Protein AF-A0A527YNV4-F1 (afdb_monomer_lite)

Sequence (70 aa):
LGLKCGPSLTPDDLLQLIDLLNPENEPGRLTLIARFGSDKVAEHLPKLVRAVQKEGRSVVWSSDPMHGNT

Structure (mmCIF, N/CA/C/O backbone):
data_AF-A0A527YNV4-F1
#
_entry.id   AF-A0A527YNV4-F1
#
loop_
_atom_site.group_PDB
_atom_site.id
_atom_site.type_symbol
_atom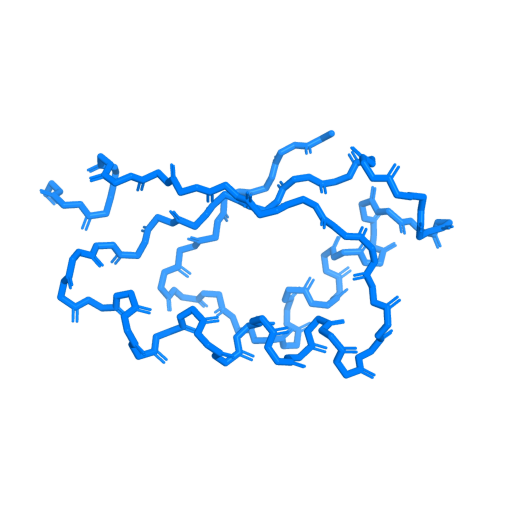_sit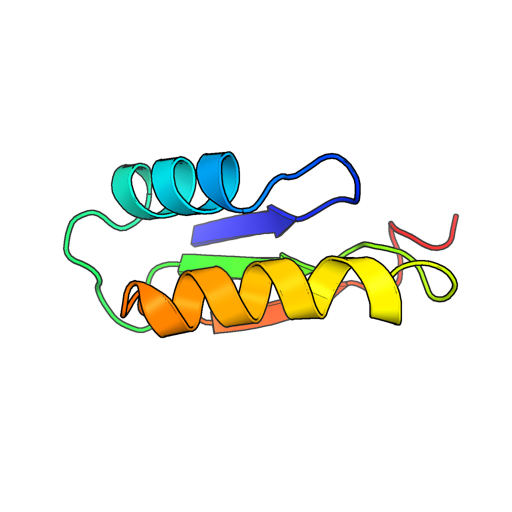e.label_atom_id
_atom_site.label_alt_id
_atom_site.label_comp_id
_atom_site.label_asym_id
_atom_site.label_entity_id
_atom_site.label_seq_id
_atom_site.pdbx_PDB_ins_code
_atom_site.Cartn_x
_atom_site.Cartn_y
_atom_site.Cartn_z
_atom_site.occupancy
_atom_site.B_iso_or_equiv
_atom_site.auth_seq_id
_atom_site.auth_comp_id
_atom_site.auth_asym_id
_atom_site.auth_atom_id
_atom_site.pdbx_PDB_model_num
ATOM 1 N N . LEU A 1 1 ? -2.699 12.808 6.964 1.00 96.38 1 LEU A N 1
ATOM 2 C CA . LEU A 1 1 ? -1.274 12.418 6.802 1.00 96.38 1 LEU A CA 1
ATOM 3 C C . LEU A 1 1 ? -1.114 11.658 5.493 1.00 96.38 1 LEU A C 1
ATOM 5 O O . LEU A 1 1 ? -2.057 10.985 5.096 1.00 96.38 1 LEU A O 1
ATOM 9 N N . GLY A 1 2 ? 0.038 11.763 4.830 1.00 97.69 2 GLY A N 1
ATOM 10 C CA . GLY A 1 2 ? 0.333 11.012 3.606 1.00 97.69 2 GLY A CA 1
ATOM 11 C C . GLY A 1 2 ? 1.570 10.135 3.781 1.00 97.69 2 GLY A C 1
ATOM 12 O O . GLY A 1 2 ? 2.601 10.638 4.220 1.00 97.69 2 GLY A O 1
ATOM 13 N N . LEU A 1 3 ? 1.475 8.853 3.424 1.00 98.25 3 LEU A N 1
ATOM 14 C CA . LEU A 1 3 ? 2.586 7.898 3.435 1.00 98.25 3 LEU A CA 1
ATOM 15 C C . LEU A 1 3 ? 2.838 7.393 2.011 1.00 98.25 3 LEU A C 1
ATOM 17 O O . LEU A 1 3 ? 1.923 6.913 1.345 1.00 98.25 3 LEU A O 1
ATOM 21 N N . LYS A 1 4 ? 4.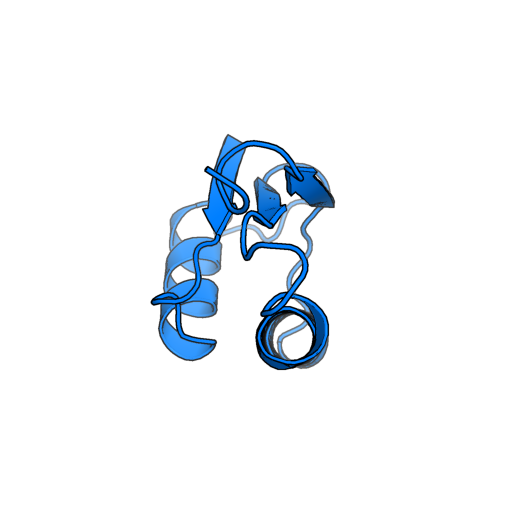080 7.496 1.532 1.00 97.81 4 LYS A N 1
ATOM 22 C CA . LYS A 1 4 ? 4.479 6.956 0.226 1.00 97.81 4 LYS A CA 1
ATOM 23 C C . LYS A 1 4 ? 4.726 5.452 0.342 1.00 97.81 4 LYS A C 1
ATOM 25 O O . LYS A 1 4 ? 5.542 5.022 1.150 1.00 97.81 4 LYS A O 1
ATOM 30 N N . CYS A 1 5 ? 4.076 4.676 -0.517 1.00 97.62 5 CYS A N 1
ATOM 31 C CA . CYS A 1 5 ? 4.219 3.226 -0.589 1.00 97.62 5 CYS A CA 1
ATOM 32 C C . CYS A 1 5 ? 5.009 2.854 -1.850 1.00 97.62 5 CYS A C 1
ATOM 34 O O . CYS A 1 5 ? 4.523 3.034 -2.970 1.00 97.62 5 CYS A O 1
ATOM 36 N N . GLY A 1 6 ? 6.244 2.386 -1.656 1.00 92.00 6 GLY A N 1
ATOM 37 C CA . GLY A 1 6 ? 7.149 1.943 -2.719 1.00 92.00 6 GLY A CA 1
ATOM 38 C C . GLY A 1 6 ? 7.339 0.419 -2.744 1.00 92.00 6 GLY A C 1
ATOM 39 O O . GLY A 1 6 ? 6.864 -0.269 -1.843 1.00 92.00 6 GLY A O 1
ATOM 40 N N . PRO A 1 7 ? 8.054 -0.120 -3.749 1.00 90.12 7 PRO A N 1
ATOM 41 C CA . PRO A 1 7 ? 8.157 -1.564 -3.999 1.00 90.12 7 PRO A CA 1
ATOM 42 C C . PRO A 1 7 ? 8.848 -2.374 -2.891 1.00 90.12 7 PRO A C 1
ATOM 44 O O . PRO A 1 7 ? 8.640 -3.580 -2.819 1.00 90.12 7 PRO A O 1
ATOM 47 N N . SER A 1 8 ? 9.633 -1.735 -2.019 1.00 92.94 8 SER A N 1
ATOM 48 C CA . SER A 1 8 ? 10.277 -2.383 -0.868 1.00 92.94 8 SER A CA 1
ATOM 49 C C . SER A 1 8 ? 9.369 -2.527 0.358 1.00 92.94 8 SER A C 1
ATOM 51 O O . SER A 1 8 ? 9.782 -3.142 1.335 1.00 92.94 8 SER A O 1
ATOM 53 N N . LEU A 1 9 ? 8.174 -1.926 0.351 1.00 96.56 9 LEU A N 1
ATOM 54 C CA . LEU A 1 9 ? 7.267 -1.946 1.497 1.00 96.56 9 LEU A CA 1
ATOM 55 C C . LEU A 1 9 ? 6.551 -3.297 1.589 1.00 96.56 9 LEU A C 1
ATOM 57 O O . LEU A 1 9 ? 5.865 -3.705 0.647 1.00 96.56 9 LEU A O 1
ATOM 61 N N . THR A 1 10 ? 6.681 -3.968 2.732 1.00 97.44 10 THR A N 1
ATOM 62 C CA . THR A 1 10 ? 5.984 -5.228 3.007 1.00 97.44 10 THR A CA 1
ATOM 63 C C . THR A 1 10 ? 4.603 -4.979 3.636 1.00 97.44 10 THR A C 1
ATOM 65 O O . THR A 1 10 ? 4.358 -3.895 4.175 1.00 97.44 10 THR A O 1
ATOM 68 N N . PRO A 1 11 ? 3.672 -5.953 3.579 1.00 98.25 11 PRO A N 1
ATOM 69 C CA . PRO A 1 11 ? 2.389 -5.844 4.271 1.00 98.25 11 PRO A CA 1
ATOM 70 C C . PRO A 1 11 ? 2.523 -5.627 5.784 1.00 98.25 11 PRO A C 1
ATOM 72 O O . PRO A 1 11 ? 1.837 -4.765 6.323 1.00 98.25 11 PRO A O 1
ATOM 75 N N . ASP A 1 12 ? 3.421 -6.356 6.448 1.00 98.25 12 ASP A N 1
ATOM 76 C CA . ASP A 1 12 ? 3.578 -6.290 7.907 1.00 98.25 12 ASP A CA 1
ATOM 77 C C . ASP A 1 12 ? 4.150 -4.938 8.350 1.00 98.25 12 ASP A C 1
ATOM 79 O O . ASP A 1 12 ? 3.664 -4.345 9.315 1.00 98.25 12 ASP A O 1
ATOM 83 N N . ASP A 1 13 ? 5.122 -4.402 7.605 1.00 98.31 13 ASP A N 1
ATOM 84 C CA . ASP A 1 13 ? 5.662 -3.063 7.863 1.00 98.31 13 ASP A CA 1
ATOM 85 C C . ASP A 1 13 ? 4.595 -1.987 7.639 1.00 98.31 13 ASP A C 1
ATOM 87 O O . ASP A 1 13 ? 4.482 -1.039 8.417 1.00 98.31 13 ASP A O 1
ATOM 91 N N . LEU A 1 14 ? 3.780 -2.129 6.586 1.00 98.56 14 LEU A N 1
ATOM 92 C CA . LEU A 1 14 ? 2.687 -1.198 6.321 1.00 98.56 14 LEU A CA 1
ATOM 93 C C . LEU A 1 14 ? 1.676 -1.182 7.475 1.00 98.56 14 LEU A C 1
ATOM 95 O O . LEU A 1 14 ? 1.251 -0.102 7.876 1.00 98.56 14 LEU A O 1
ATOM 99 N N . LEU A 1 15 ? 1.305 -2.342 8.019 1.00 98.69 15 LEU A N 1
ATOM 100 C CA . LEU A 1 15 ? 0.369 -2.426 9.144 1.00 98.69 15 LEU A CA 1
ATOM 101 C C . LEU A 1 15 ? 0.931 -1.751 10.401 1.00 98.69 15 LEU A C 1
ATOM 103 O O . LEU A 1 15 ? 0.240 -0.938 11.010 1.00 98.69 15 LEU A O 1
ATOM 107 N N . GLN A 1 16 ? 2.204 -1.989 10.728 1.00 98.62 16 GLN A N 1
ATOM 108 C CA . GLN A 1 16 ? 2.867 -1.313 11.851 1.00 98.62 16 GLN A CA 1
ATOM 109 C C . GLN A 1 16 ? 2.900 0.212 11.671 1.00 98.62 16 GLN A C 1
ATOM 111 O O . GLN A 1 16 ? 2.648 0.965 12.613 1.00 98.62 16 GLN A O 1
ATOM 116 N N . LEU A 1 17 ? 3.174 0.685 10.451 1.00 98.56 17 LEU A N 1
ATOM 117 C CA . LEU A 1 17 ? 3.160 2.115 10.141 1.00 98.56 17 LEU A CA 1
ATOM 118 C C . LEU A 1 17 ? 1.753 2.712 10.237 1.00 98.56 17 LEU A C 1
ATOM 120 O O . LEU A 1 17 ? 1.610 3.842 10.700 1.00 98.56 17 LEU A O 1
ATOM 124 N N . ILE A 1 18 ? 0.717 1.982 9.817 1.00 98.62 18 ILE A N 1
ATOM 125 C CA . ILE A 1 18 ? -0.671 2.429 9.973 1.00 98.62 18 ILE A CA 1
ATOM 126 C C . ILE A 1 18 ? -1.015 2.569 11.457 1.00 98.62 18 ILE A C 1
ATOM 128 O O . ILE A 1 18 ? -1.562 3.601 11.834 1.00 98.62 18 ILE A O 1
ATOM 132 N N . ASP A 1 19 ? -0.640 1.601 12.291 1.00 98.50 19 ASP A N 1
ATOM 133 C CA . ASP A 1 19 ? -0.925 1.618 13.732 1.00 98.50 19 ASP A CA 1
ATOM 134 C C . ASP A 1 19 ? -0.231 2.780 14.440 1.00 98.50 19 ASP A C 1
ATOM 136 O O . ASP A 1 19 ? -0.818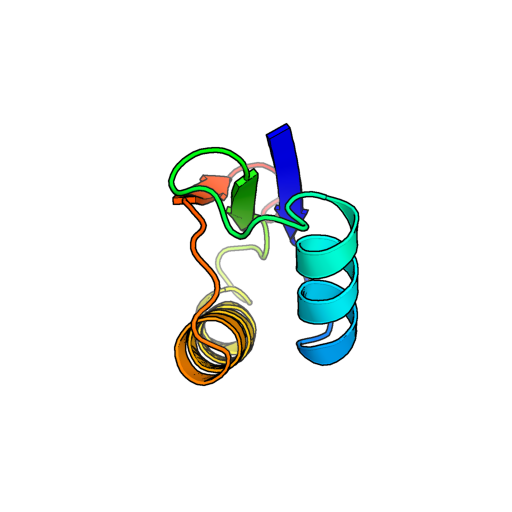 3.437 15.297 1.00 98.50 19 ASP A O 1
ATOM 140 N N . LEU A 1 20 ? 0.997 3.094 14.025 1.00 98.56 20 LEU A N 1
ATOM 141 C CA . LEU A 1 20 ? 1.737 4.232 14.556 1.00 98.56 20 LEU A CA 1
ATOM 142 C C . LEU A 1 20 ? 1.152 5.582 14.107 1.00 98.56 20 LEU A C 1
ATOM 144 O O . LEU A 1 20 ? 1.131 6.542 14.876 1.00 98.56 20 LEU A O 1
ATOM 148 N N . LEU A 1 21 ? 0.716 5.688 12.848 1.00 98.50 21 LEU A N 1
ATOM 149 C CA . LEU A 1 21 ? 0.300 6.959 12.237 1.00 98.50 21 LEU A CA 1
ATOM 150 C C . LEU A 1 21 ? -1.203 7.250 12.377 1.00 98.50 21 LEU A C 1
ATOM 152 O O . LEU A 1 21 ? -1.614 8.411 12.269 1.00 98.50 21 LEU A O 1
ATOM 156 N N . ASN A 1 22 ? -2.018 6.218 12.580 1.00 98.56 22 ASN A N 1
ATOM 157 C CA . ASN A 1 22 ? -3.467 6.283 12.755 1.00 98.56 22 ASN A CA 1
ATOM 158 C C . ASN A 1 22 ? -3.940 5.334 13.882 1.00 98.56 22 ASN A C 1
ATOM 160 O O . ASN A 1 22 ? -4.713 4.412 13.610 1.00 98.56 22 ASN A O 1
ATOM 164 N N . PRO A 1 23 ? -3.494 5.545 15.138 1.00 98.31 23 PRO A N 1
ATOM 165 C CA . PRO A 1 23 ? -3.750 4.618 16.247 1.00 98.31 23 PRO A CA 1
ATOM 166 C C . PRO A 1 23 ? -5.242 4.426 16.556 1.00 98.31 23 PRO A C 1
ATOM 168 O O . PRO A 1 23 ? -5.667 3.322 16.873 1.00 98.31 23 PRO A O 1
ATOM 171 N N . GLU A 1 24 ? -6.055 5.470 16.375 1.00 98.50 24 GLU A N 1
ATOM 172 C CA . GLU A 1 24 ? -7.510 5.429 16.598 1.00 98.50 24 GLU A CA 1
ATOM 173 C C . GLU A 1 24 ? -8.300 4.918 15.379 1.00 98.50 24 GLU A C 1
ATOM 175 O O . GLU A 1 24 ? -9.530 4.937 15.373 1.00 98.50 24 GLU A O 1
ATOM 180 N N . ASN A 1 25 ? -7.608 4.482 14.318 1.00 98.38 25 ASN A N 1
ATOM 181 C CA . ASN A 1 25 ? -8.206 4.004 13.070 1.00 98.38 25 ASN A CA 1
ATOM 182 C C . ASN A 1 25 ? -9.235 4.979 12.451 1.00 98.38 25 ASN A C 1
ATOM 184 O O . ASN A 1 25 ? -10.232 4.562 11.856 1.00 98.38 25 ASN A O 1
ATOM 188 N N . GLU A 1 26 ? -8.996 6.286 12.583 1.00 98.50 26 GLU A N 1
ATOM 189 C CA . GLU A 1 26 ? -9.915 7.337 12.145 1.00 98.50 26 GLU A CA 1
ATOM 190 C C . GLU A 1 26 ? -10.006 7.366 10.602 1.00 98.50 26 GLU A C 1
ATOM 192 O O . GLU A 1 26 ? -8.983 7.539 9.922 1.00 98.50 26 GLU A O 1
ATOM 197 N N . PRO A 1 27 ? -11.201 7.201 10.000 1.00 98.31 27 PRO A N 1
ATOM 198 C CA . PRO A 1 27 ? -11.364 7.262 8.550 1.00 98.31 27 PRO A CA 1
ATOM 199 C C . PRO A 1 27 ? -10.916 8.609 7.971 1.00 98.31 27 PRO A C 1
ATOM 201 O O . PRO A 1 27 ? -11.287 9.671 8.457 1.00 98.31 27 PRO A O 1
ATOM 204 N N . GLY A 1 28 ? -10.115 8.579 6.903 1.00 97.19 28 GLY A N 1
ATOM 205 C CA . GLY A 1 28 ? -9.606 9.793 6.248 1.00 97.19 28 GLY A CA 1
ATOM 206 C C . GLY A 1 28 ? -8.345 10.397 6.881 1.00 97.19 28 GLY A C 1
ATOM 207 O O . GLY A 1 28 ? -7.671 11.201 6.235 1.00 97.19 28 GLY A O 1
ATOM 208 N N . ARG A 1 29 ? -7.950 9.970 8.088 1.00 98.19 29 ARG A N 1
ATOM 209 C CA . ARG A 1 29 ? -6.745 10.467 8.775 1.00 98.19 29 ARG A CA 1
ATOM 210 C C . ARG A 1 29 ? -5.452 10.162 8.013 1.00 98.19 29 ARG A C 1
ATOM 212 O O . ARG A 1 29 ? -4.565 11.024 7.932 1.00 98.19 29 ARG A O 1
ATOM 219 N N . LEU A 1 30 ? -5.337 8.957 7.449 1.00 98.75 30 LEU A N 1
ATOM 220 C CA . LEU A 1 30 ? -4.147 8.472 6.743 1.00 98.75 30 LEU A CA 1
ATOM 221 C C . LEU A 1 30 ? -4.443 8.152 5.271 1.00 98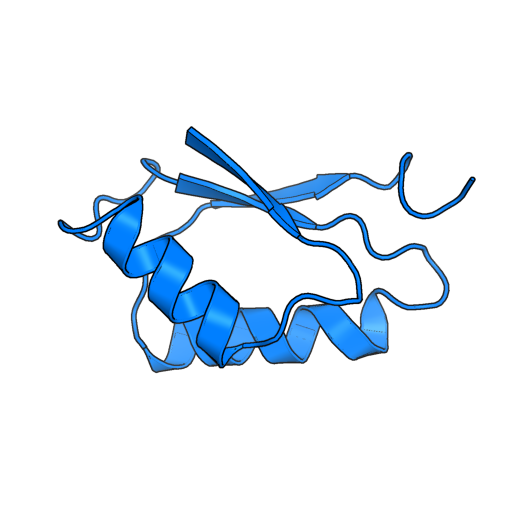.75 30 L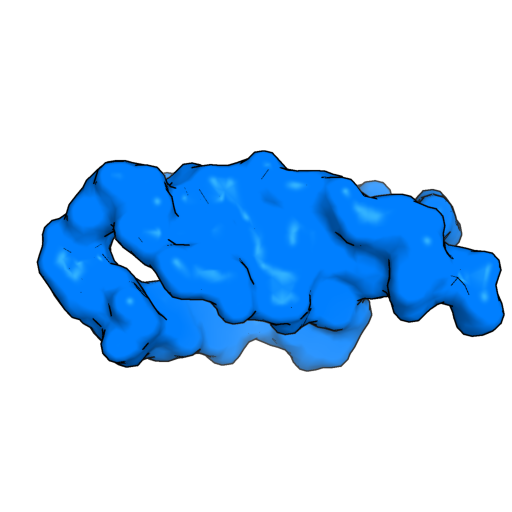EU A C 1
ATOM 223 O O . LEU A 1 30 ? -5.351 7.388 4.949 1.00 98.75 30 LEU A O 1
ATOM 227 N N . THR A 1 31 ? -3.641 8.729 4.376 1.00 98.81 31 THR A N 1
ATOM 228 C CA . THR A 1 31 ? -3.638 8.435 2.939 1.00 98.81 31 THR A CA 1
ATOM 229 C C . THR A 1 31 ? -2.383 7.650 2.565 1.00 98.81 31 THR A C 1
ATOM 231 O O . THR A 1 31 ? -1.265 8.121 2.784 1.00 98.81 31 THR A O 1
ATOM 234 N N . LEU A 1 32 ? -2.566 6.476 1.968 1.00 98.69 32 LEU A N 1
ATOM 235 C CA . LEU A 1 32 ? -1.509 5.644 1.402 1.00 98.69 32 LEU A CA 1
ATOM 236 C C . LEU A 1 32 ? -1.356 5.965 -0.087 1.00 98.69 32 LEU A C 1
ATOM 238 O O . LEU A 1 32 ? -2.299 5.829 -0.868 1.00 98.69 32 LEU A O 1
ATOM 242 N N . ILE A 1 33 ? -0.168 6.416 -0.479 1.00 98.62 33 ILE A N 1
ATOM 243 C CA . ILE A 1 33 ? 0.125 6.917 -1.823 1.00 98.62 33 ILE A CA 1
ATOM 244 C C . ILE A 1 33 ? 0.998 5.890 -2.551 1.00 98.62 33 ILE A C 1
ATOM 246 O O . ILE A 1 33 ? 2.211 5.824 -2.337 1.00 98.62 33 ILE A O 1
ATOM 250 N N . ALA A 1 34 ? 0.376 5.080 -3.405 1.00 98.12 34 ALA A N 1
ATOM 251 C CA . ALA A 1 34 ? 1.008 3.996 -4.150 1.00 98.12 34 ALA A CA 1
ATOM 252 C C . ALA A 1 34 ? 1.846 4.525 -5.325 1.00 98.12 34 ALA A C 1
ATOM 254 O O . ALA A 1 34 ? 1.301 5.147 -6.235 1.00 98.12 34 ALA A O 1
ATOM 255 N N . ARG A 1 35 ? 3.155 4.235 -5.330 1.00 97.38 35 ARG A N 1
ATOM 256 C CA . ARG A 1 35 ? 4.118 4.689 -6.357 1.00 97.38 35 ARG A CA 1
ATOM 257 C C . ARG A 1 35 ? 5.027 3.565 -6.868 1.00 97.38 35 ARG A C 1
ATOM 259 O O . ARG A 1 35 ? 6.250 3.662 -6.806 1.00 97.38 35 ARG A O 1
ATOM 266 N N . PHE A 1 36 ? 4.428 2.470 -7.327 1.00 96.69 36 PHE A N 1
ATOM 267 C CA . PHE A 1 36 ? 5.157 1.243 -7.683 1.00 96.69 36 PHE A CA 1
ATOM 268 C C . PHE A 1 36 ? 5.794 1.246 -9.074 1.00 96.69 36 PHE A C 1
ATOM 270 O O . PHE A 1 36 ? 6.763 0.523 -9.273 1.00 96.69 36 PHE A O 1
ATOM 277 N N . GLY A 1 37 ? 5.264 2.040 -10.005 1.00 96.75 37 GLY A N 1
ATOM 278 C CA . GLY A 1 37 ? 5.579 1.910 -11.429 1.00 96.75 37 GLY A CA 1
ATOM 279 C C . GLY A 1 37 ? 4.567 1.030 -12.161 1.00 96.75 37 GLY A C 1
ATOM 280 O O . GLY A 1 37 ? 3.883 0.200 -11.557 1.00 96.75 37 GLY A O 1
ATOM 281 N N . SER A 1 38 ? 4.424 1.267 -13.462 1.00 97.12 38 SER A N 1
ATOM 282 C CA . SER A 1 38 ? 3.441 0.606 -14.332 1.00 97.12 38 SER A CA 1
ATOM 283 C C . SER A 1 38 ? 3.699 -0.894 -14.498 1.00 97.12 38 SER A C 1
ATOM 285 O O . SER A 1 38 ? 2.750 -1.668 -14.598 1.00 97.12 38 SER A O 1
ATOM 287 N N . ASP A 1 39 ? 4.962 -1.307 -14.446 1.00 96.38 39 ASP A N 1
ATOM 288 C CA . ASP A 1 39 ? 5.432 -2.691 -14.532 1.00 96.38 39 ASP A CA 1
ATOM 289 C C . ASP A 1 39 ? 5.176 -3.497 -13.245 1.00 96.38 39 ASP A C 1
ATOM 291 O O . ASP A 1 39 ? 4.940 -4.702 -13.303 1.00 96.38 39 ASP A O 1
ATOM 295 N N . LYS A 1 40 ? 5.188 -2.837 -12.080 1.00 95.44 40 LYS A N 1
ATOM 296 C CA . LYS A 1 40 ? 5.170 -3.497 -10.758 1.00 95.44 40 LYS A CA 1
ATOM 297 C C . LYS A 1 40 ? 3.861 -3.356 -9.991 1.00 95.44 40 LYS A C 1
ATOM 299 O O . LYS A 1 40 ? 3.583 -4.154 -9.093 1.00 95.44 40 LYS A O 1
ATOM 304 N N . VAL A 1 41 ? 3.035 -2.355 -10.301 1.00 96.81 41 VAL A N 1
ATOM 305 C CA . VAL A 1 41 ? 1.834 -2.051 -9.501 1.00 96.81 41 VAL A CA 1
ATOM 306 C C . VAL A 1 41 ? 0.878 -3.241 -9.382 1.00 96.81 41 VAL A C 1
ATOM 308 O O . VAL A 1 41 ? 0.360 -3.490 -8.293 1.00 96.81 41 VAL A O 1
ATOM 311 N N . ALA A 1 42 ? 0.697 -4.010 -10.459 1.00 96.19 42 ALA A N 1
ATOM 312 C CA . ALA A 1 42 ? -0.209 -5.157 -10.488 1.00 96.19 42 ALA A CA 1
ATOM 313 C C . ALA A 1 42 ? 0.240 -6.299 -9.560 1.00 96.19 42 ALA A C 1
ATOM 315 O O . ALA A 1 42 ? -0.599 -7.044 -9.055 1.00 96.19 42 ALA A O 1
ATOM 316 N N . GLU A 1 43 ? 1.542 -6.422 -9.298 1.00 95.44 43 GLU A N 1
ATOM 317 C CA . GLU A 1 43 ? 2.079 -7.454 -8.413 1.00 95.44 43 GLU A CA 1
ATOM 318 C C . GLU A 1 43 ? 2.073 -7.016 -6.940 1.00 95.44 43 GLU A C 1
ATOM 320 O O . GLU A 1 43 ? 1.722 -7.796 -6.047 1.00 95.44 43 GLU A O 1
ATOM 325 N N . HIS A 1 44 ? 2.466 -5.768 -6.671 1.00 95.75 44 HIS A N 1
ATOM 326 C CA . HIS A 1 44 ? 2.713 -5.293 -5.308 1.00 95.75 44 HIS A CA 1
ATOM 327 C C . HIS A 1 44 ? 1.453 -4.763 -4.614 1.00 95.75 44 HIS A C 1
ATOM 329 O O . HIS A 1 44 ? 1.163 -5.149 -3.478 1.00 95.75 44 HIS A O 1
ATOM 335 N N . LEU A 1 45 ? 0.679 -3.899 -5.280 1.00 97.69 45 LEU A N 1
ATOM 336 C CA . LEU A 1 45 ? -0.430 -3.183 -4.643 1.00 97.69 45 LEU A CA 1
ATOM 337 C C . LEU A 1 45 ? -1.526 -4.118 -4.090 1.00 97.69 45 LEU A C 1
ATOM 339 O O . LEU A 1 45 ? -1.950 -3.899 -2.952 1.00 97.69 45 LEU A O 1
ATOM 343 N N . PRO A 1 46 ? -1.960 -5.187 -4.793 1.00 98.12 46 PRO A N 1
ATOM 344 C CA . PRO A 1 46 ? -3.003 -6.070 -4.268 1.00 98.12 46 PRO A CA 1
ATOM 345 C C . PRO A 1 46 ? -2.632 -6.753 -2.947 1.00 98.12 46 PRO A C 1
ATOM 347 O O . PRO A 1 46 ? -3.511 -6.974 -2.115 1.00 98.12 46 PRO A O 1
ATOM 350 N N . LYS A 1 47 ? -1.347 -7.075 -2.732 1.00 97.62 47 LYS A N 1
ATOM 351 C CA . LYS A 1 47 ? -0.869 -7.704 -1.488 1.00 97.62 47 LYS A CA 1
ATOM 352 C C . LYS A 1 47 ? -1.084 -6.762 -0.294 1.00 97.62 47 LYS A C 1
ATOM 354 O O . LYS A 1 47 ? -1.604 -7.188 0.733 1.00 97.62 47 LYS A O 1
ATOM 359 N N . LEU A 1 48 ? -0.766 -5.477 -0.467 1.00 98.31 48 LEU A N 1
ATOM 360 C CA . LEU A 1 48 ? -0.933 -4.448 0.564 1.00 98.31 48 LEU A CA 1
ATOM 361 C C . LEU A 1 48 ? -2.406 -4.134 0.840 1.00 98.31 48 LEU A C 1
ATOM 363 O O . LEU A 1 48 ? -2.821 -4.110 1.995 1.00 98.31 48 LEU A O 1
ATOM 367 N N . VAL A 1 49 ? -3.213 -3.947 -0.212 1.00 98.38 49 VAL A N 1
ATOM 368 C CA . VAL A 1 49 ? -4.650 -3.652 -0.071 1.00 98.38 49 VAL A CA 1
ATOM 369 C C . VAL A 1 49 ? -5.364 -4.767 0.692 1.00 98.38 49 VAL A C 1
ATOM 371 O O . VAL A 1 49 ? -6.123 -4.483 1.615 1.00 98.38 49 VAL A O 1
ATOM 374 N N . ARG A 1 50 ? -5.086 -6.035 0.358 1.00 98.56 50 ARG A N 1
ATOM 375 C CA . ARG A 1 50 ? -5.690 -7.187 1.045 1.00 98.56 50 ARG A CA 1
ATOM 376 C C . ARG A 1 50 ? -5.306 -7.251 2.518 1.00 98.56 50 ARG A C 1
ATOM 378 O O . ARG A 1 50 ? -6.170 -7.547 3.333 1.00 98.56 50 ARG A O 1
ATOM 385 N N . ALA A 1 51 ? -4.048 -6.978 2.861 1.00 98.50 51 ALA A N 1
ATOM 386 C CA . ALA A 1 51 ? -3.606 -6.964 4.253 1.00 98.50 51 ALA A CA 1
ATOM 387 C C . ALA A 1 51 ? -4.328 -5.872 5.059 1.00 98.50 51 ALA A C 1
ATOM 389 O O . ALA A 1 51 ? -4.915 -6.162 6.096 1.00 98.50 51 ALA A O 1
ATOM 390 N N . VAL A 1 52 ? -4.388 -4.648 4.527 1.00 98.50 52 VAL A N 1
ATOM 391 C CA . VAL A 1 52 ? -5.108 -3.522 5.149 1.00 98.50 52 VAL A CA 1
ATOM 392 C C . VAL A 1 52 ? -6.595 -3.834 5.340 1.00 98.50 52 VAL A C 1
ATOM 394 O O . VAL A 1 52 ? -7.144 -3.582 6.412 1.00 98.50 52 VAL A O 1
ATOM 397 N N . GLN A 1 53 ? -7.243 -4.414 4.325 1.00 98.44 53 GLN A N 1
ATOM 398 C CA . GLN A 1 53 ? -8.652 -4.812 4.399 1.00 98.44 53 GLN A CA 1
ATOM 399 C C . GLN A 1 53 ? -8.888 -5.928 5.419 1.00 98.44 53 GLN A C 1
ATOM 401 O O . GLN A 1 53 ? -9.847 -5.857 6.183 1.00 98.44 53 GLN A O 1
ATOM 406 N N . LYS A 1 54 ? -8.016 -6.943 5.448 1.00 98.62 54 LYS A N 1
ATOM 407 C CA . LYS A 1 54 ? -8.104 -8.070 6.384 1.00 98.62 54 LYS A CA 1
ATOM 408 C C . LYS A 1 54 ? -8.010 -7.607 7.839 1.00 98.62 54 LYS A C 1
ATOM 410 O O . LYS A 1 54 ? -8.761 -8.101 8.671 1.00 98.62 54 LYS A O 1
ATOM 415 N N . GLU A 1 55 ? -7.133 -6.647 8.120 1.00 98.19 55 GLU A N 1
ATOM 416 C CA . GLU A 1 55 ? -6.932 -6.088 9.463 1.00 98.19 55 GLU A CA 1
ATOM 417 C C . GLU A 1 55 ? -7.911 -4.950 9.805 1.00 98.19 55 GLU A C 1
ATOM 419 O O . GLU A 1 55 ? -7.801 -4.334 10.864 1.00 98.19 55 GLU A O 1
ATOM 424 N N . GLY A 1 56 ? -8.864 -4.638 8.917 1.00 98.31 56 GLY A N 1
ATOM 425 C CA . GLY A 1 56 ? -9.915 -3.647 9.169 1.00 98.31 56 GLY A CA 1
ATOM 426 C C . GLY A 1 56 ? -9.413 -2.208 9.317 1.00 98.31 56 GLY A C 1
ATOM 427 O O . GLY A 1 56 ? -10.030 -1.410 10.029 1.00 98.31 56 GLY A O 1
ATOM 428 N N . ARG A 1 57 ? -8.285 -1.855 8.683 1.00 98.38 57 ARG A N 1
ATOM 429 C CA . ARG A 1 57 ? -7.698 -0.514 8.824 1.00 98.38 57 ARG A CA 1
ATOM 430 C C . ARG A 1 57 ? -8.278 0.476 7.817 1.00 98.38 57 ARG A C 1
ATOM 432 O O . ARG A 1 57 ? -8.330 0.221 6.614 1.00 98.38 57 ARG A O 1
ATOM 439 N N . SER A 1 58 ? -8.696 1.627 8.327 1.00 98.31 58 SER A N 1
ATOM 440 C CA . SER A 1 58 ? -9.346 2.708 7.596 1.00 98.31 58 SER A CA 1
ATOM 441 C C . SER A 1 58 ? -8.302 3.667 7.037 1.00 98.31 58 SER A C 1
ATOM 443 O O . SER A 1 58 ? -7.672 4.433 7.767 1.00 98.31 58 SER A O 1
ATOM 445 N N . VAL A 1 59 ? -8.127 3.638 5.718 1.00 98.62 59 VAL A N 1
ATOM 446 C CA . VAL A 1 59 ? -7.183 4.493 4.987 1.00 98.62 59 VAL A CA 1
ATOM 447 C C . VAL A 1 59 ? -7.791 4.973 3.675 1.00 98.62 59 VAL A C 1
ATOM 449 O O . VAL A 1 59 ? -8.693 4.345 3.119 1.00 98.62 59 VAL A O 1
ATOM 452 N N . VAL A 1 60 ? -7.258 6.070 3.146 1.00 98.69 60 VAL A N 1
ATOM 453 C CA . VAL A 1 60 ? -7.525 6.517 1.773 1.00 98.69 60 VAL A CA 1
ATOM 454 C C . VAL A 1 60 ? -6.401 6.024 0.870 1.00 98.69 60 VAL A C 1
ATOM 456 O O . VAL A 1 60 ? -5.229 6.172 1.207 1.00 98.69 60 VAL A O 1
ATOM 459 N N . TRP A 1 61 ? -6.736 5.471 -0.292 1.00 98.50 61 TRP A N 1
ATOM 460 C CA . TRP A 1 61 ? -5.751 5.088 -1.302 1.00 98.50 61 TRP A CA 1
ATOM 461 C C . TRP A 1 61 ? -5.627 6.170 -2.370 1.00 98.50 61 TRP A C 1
ATOM 463 O O . TRP A 1 61 ? -6.628 6.680 -2.869 1.00 98.50 61 TRP A O 1
ATOM 473 N N . SER A 1 62 ? -4.392 6.497 -2.741 1.00 98.50 62 SER A N 1
ATOM 474 C CA . SER A 1 62 ? -4.073 7.427 -3.823 1.00 98.50 62 SER A CA 1
ATOM 475 C C . SER A 1 62 ? -2.998 6.834 -4.733 1.00 98.50 62 SER A C 1
ATOM 477 O O . SER A 1 62 ? -2.107 6.122 -4.267 1.00 98.50 62 SER A O 1
ATOM 479 N N . SER A 1 63 ? -3.079 7.112 -6.034 1.00 97.81 63 SER A N 1
ATOM 480 C CA . SER A 1 63 ? -2.088 6.682 -7.023 1.00 97.81 63 SER A CA 1
ATOM 481 C C . SER A 1 63 ? -1.122 7.824 -7.332 1.00 97.81 63 SER A C 1
ATOM 483 O O . SER A 1 63 ? -1.545 8.930 -7.661 1.00 97.81 63 SER A O 1
ATOM 485 N N . ASP A 1 64 ? 0.176 7.547 -7.249 1.00 98.19 64 ASP A N 1
ATOM 486 C CA . ASP A 1 64 ? 1.251 8.412 -7.733 1.00 98.19 64 ASP A CA 1
ATOM 487 C C . ASP A 1 64 ? 1.959 7.711 -8.905 1.00 98.19 64 ASP A C 1
ATOM 489 O O . ASP A 1 64 ? 2.902 6.938 -8.701 1.00 98.19 64 ASP A O 1
ATOM 493 N N . PRO A 1 65 ? 1.496 7.952 -10.146 1.00 96.94 65 PRO A N 1
ATOM 494 C CA . PRO A 1 65 ? 2.035 7.315 -11.342 1.00 96.94 65 PRO A CA 1
ATOM 495 C C . PRO A 1 65 ? 3.324 7.978 -11.847 1.00 96.94 65 PRO A C 1
ATOM 497 O O . PRO A 1 65 ? 3.829 7.573 -12.887 1.00 96.94 65 PRO A O 1
ATOM 500 N N . MET A 1 66 ? 3.872 8.983 -11.156 1.00 97.31 66 MET A N 1
ATOM 501 C CA . MET A 1 66 ? 5.062 9.698 -11.627 1.00 97.31 66 MET A CA 1
ATOM 502 C C . MET A 1 66 ? 6.334 9.047 -11.079 1.00 97.31 66 MET A C 1
ATOM 504 O O . MET A 1 66 ? 7.165 8.542 -11.827 1.00 97.31 66 MET A O 1
ATOM 508 N N . HIS A 1 67 ? 6.464 8.972 -9.754 1.00 96.31 67 HIS A N 1
ATOM 509 C CA . HIS A 1 67 ? 7.736 8.642 -9.093 1.00 96.31 67 HIS A CA 1
ATOM 510 C C . HIS A 1 67 ? 8.146 7.164 -9.166 1.00 96.31 67 HIS A C 1
ATOM 512 O O . HIS A 1 67 ? 9.210 6.803 -8.664 1.00 96.31 67 HIS A O 1
ATOM 518 N N . GLY A 1 68 ? 7.277 6.289 -9.666 1.00 92.94 68 GLY A N 1
ATOM 519 C CA . GLY A 1 68 ? 7.591 4.876 -9.896 1.00 92.94 68 GLY A CA 1
ATOM 520 C C . GLY A 1 68 ? 7.997 4.566 -11.339 1.00 92.94 68 GLY A C 1
ATOM 521 O O . GLY A 1 68 ? 8.303 3.417 -11.623 1.00 92.94 68 GLY A O 1
ATOM 522 N N . ASN A 1 69 ? 7.957 5.555 -12.239 1.00 94.88 69 ASN A N 1
ATOM 523 C CA . ASN A 1 69 ? 8.141 5.383 -13.686 1.00 94.88 69 ASN A CA 1
ATOM 524 C C . ASN A 1 69 ? 9.291 6.240 -14.255 1.00 94.88 69 ASN A C 1
ATOM 526 O O . ASN A 1 69 ? 9.298 6.538 -15.447 1.00 94.88 69 ASN A O 1
ATOM 530 N N . THR A 1 70 ? 10.221 6.677 -13.404 1.00 84.25 70 THR A N 1
ATOM 531 C CA . THR A 1 70 ? 11.438 7.416 -13.786 1.00 84.25 70 THR A CA 1
ATOM 532 C C . THR A 1 70 ? 12.647 6.508 -13.831 1.00 84.25 70 THR A C 1
ATOM 534 O O . THR A 1 70 ? 12.771 5.712 -12.870 1.00 84.25 70 THR A O 1
#

Radius of gyration: 11.55 Å; chains: 1; bounding box: 23×20×31 Å

Secondary structure (DSSP, 8-state):
-EEEE-TT--HHHHHHHHHHH-TT--TTS-EEEE---TTTHHHHHHHHHHHHHHTT---EEEE--STT--

pLDDT: mean 97.31, std 2.28, range [84.25, 98.81]

Foldseek 3Di:
DEDEDEPPDALVNVVVVLCVQPVVLDAPSYEYEYQYEPVCCVPRVVNNVVSCVVVVHHYHYHYDHPNNHD